Protein AF-A0A392NS47-F1 (afdb_monomer_lite)

Sequence (54 aa):
GYDKEEKAARAYDLAALKYWGTSTTTNFPISNYEKEVEDMKHMTRQEFVAAIRR

Foldseek 3Di:
DVVVVVVVQVVVQLVCCLPVNPVDDGPDDCVVCPVVNVVSVVPDPVNVVVVVVD

InterPro domains:
  IPR001471 AP2/ERF domain [PS51032] (1-29)
  IPR001471 AP2/ERF domain [SM00380] (1-35)
  IPR016177 DNA-binding domain superfamily [SSF54171] (2-31)
  IPR036955 AP2/ERF domain superfamily [G3DSA:3.30.730.10] (1-32)

Structure (mmCIF, N/CA/C/O backbone):
data_AF-A0A392NS47-F1
#
_entry.id   AF-A0A392NS47-F1
#
loop_
_atom_site.group_PDB
_atom_site.id
_atom_site.type_symbol
_atom_site.label_atom_id
_atom_site.label_alt_id
_atom_site.label_comp_id
_atom_site.label_asym_id
_atom_site.label_entity_id
_atom_site.label_seq_id
_atom_site.pdbx_PDB_ins_code
_atom_site.Cartn_x
_atom_site.Cartn_y
_atom_site.Cartn_z
_atom_site.occupancy
_atom_site.B_iso_or_equiv
_atom_site.auth_seq_id
_atom_site.auth_comp_id
_atom_site.auth_asym_id
_atom_site.auth_atom_id
_atom_site.pdbx_PDB_model_num
ATOM 1 N N . GLY A 1 1 ? 10.193 -2.717 -20.075 1.00 60.03 1 GLY A N 1
ATOM 2 C CA . GLY A 1 1 ? 11.126 -3.270 -19.074 1.00 60.03 1 GLY A CA 1
ATOM 3 C C . GLY A 1 1 ? 10.306 -3.587 -17.853 1.00 60.03 1 GLY A C 1
ATOM 4 O O . GLY A 1 1 ? 9.772 -2.651 -17.267 1.00 60.03 1 GLY A O 1
ATOM 5 N N . TYR A 1 2 ? 10.139 -4.874 -17.558 1.00 59.41 2 TYR A N 1
ATOM 6 C CA . TYR A 1 2 ? 9.078 -5.401 -16.692 1.00 59.41 2 TYR A CA 1
ATOM 7 C C . TYR A 1 2 ? 9.048 -4.791 -15.277 1.00 59.41 2 TYR A C 1
ATOM 9 O O . TYR A 1 2 ? 7.967 -4.571 -14.741 1.00 59.41 2 TYR A O 1
ATOM 17 N N . ASP A 1 3 ? 10.190 -4.358 -14.736 1.00 73.75 3 ASP A N 1
ATOM 18 C CA . ASP A 1 3 ? 10.273 -3.695 -13.423 1.00 73.75 3 ASP A CA 1
ATOM 19 C C . ASP A 1 3 ? 9.444 -2.405 -13.305 1.00 73.75 3 ASP A C 1
ATOM 21 O O . ASP A 1 3 ? 8.992 -2.051 -12.213 1.00 73.75 3 ASP A O 1
ATOM 25 N N . LYS A 1 4 ? 9.261 -1.659 -14.406 1.00 86.00 4 LYS A N 1
ATOM 26 C CA . LYS A 1 4 ? 8.454 -0.424 -14.400 1.00 86.00 4 LYS A CA 1
ATOM 27 C C . LYS A 1 4 ? 6.960 -0.727 -14.388 1.00 86.00 4 LYS A C 1
ATOM 29 O O . LYS A 1 4 ? 6.218 -0.081 -13.655 1.00 86.00 4 LYS A O 1
ATOM 34 N N . GLU A 1 5 ? 6.541 -1.692 -15.195 1.00 89.38 5 GLU A N 1
ATOM 35 C CA . GLU A 1 5 ? 5.138 -2.088 -15.336 1.00 89.38 5 GLU A CA 1
ATOM 36 C C . GLU A 1 5 ? 4.645 -2.775 -14.063 1.00 89.38 5 GLU A C 1
ATOM 38 O O . GLU A 1 5 ? 3.590 -2.427 -13.542 1.00 89.38 5 GLU A O 1
ATOM 43 N N . GLU A 1 6 ? 5.459 -3.659 -13.487 1.00 89.88 6 GLU A N 1
ATOM 44 C CA . GLU A 1 6 ? 5.124 -4.362 -12.252 1.00 89.88 6 GLU A CA 1
ATOM 45 C C . GLU A 1 6 ? 5.000 -3.397 -11.060 1.00 89.88 6 GLU A C 1
ATOM 47 O O . GLU A 1 6 ? 4.065 -3.489 -10.265 1.00 89.88 6 GLU A O 1
ATOM 52 N N . LYS A 1 7 ? 5.902 -2.408 -10.948 1.00 89.88 7 LYS A N 1
ATOM 53 C CA . LYS A 1 7 ? 5.794 -1.351 -9.926 1.00 89.88 7 LYS A CA 1
ATOM 54 C C . LYS A 1 7 ? 4.538 -0.499 -10.107 1.00 89.88 7 LYS A C 1
ATOM 56 O O . LYS A 1 7 ? 3.894 -0.174 -9.112 1.00 89.88 7 LYS A O 1
ATOM 61 N N . ALA A 1 8 ? 4.184 -0.155 -11.344 1.00 91.00 8 ALA A N 1
ATOM 62 C CA . ALA A 1 8 ? 2.979 0.618 -11.630 1.00 91.00 8 ALA A CA 1
ATOM 63 C C . ALA A 1 8 ? 1.703 -0.167 -11.280 1.00 91.00 8 ALA A C 1
ATOM 65 O O . ALA A 1 8 ? 0.822 0.371 -10.611 1.00 91.00 8 ALA A O 1
ATOM 66 N N . ALA A 1 9 ? 1.638 -1.447 -11.657 1.00 93.06 9 ALA A N 1
ATOM 67 C CA . ALA A 1 9 ? 0.515 -2.325 -11.339 1.00 93.06 9 ALA A CA 1
ATOM 68 C C . ALA A 1 9 ? 0.349 -2.513 -9.821 1.00 93.06 9 ALA A C 1
ATOM 70 O O . ALA A 1 9 ? -0.757 -2.371 -9.303 1.00 93.06 9 ALA A O 1
ATOM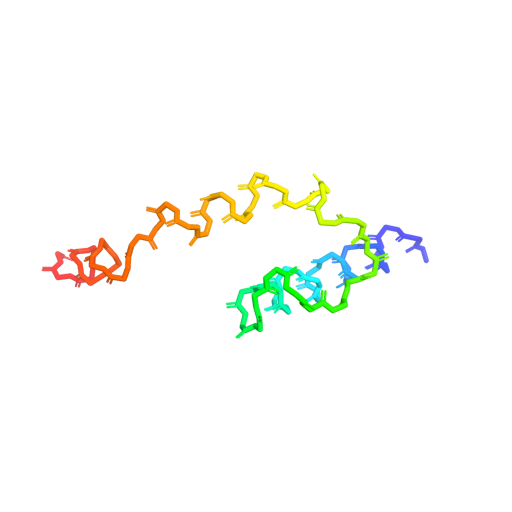 71 N N . ARG A 1 10 ? 1.451 -2.706 -9.077 1.00 91.44 10 ARG A N 1
ATOM 72 C CA . ARG A 1 10 ? 1.406 -2.764 -7.605 1.00 91.44 10 ARG A CA 1
ATOM 73 C C . ARG A 1 10 ? 0.905 -1.466 -6.967 1.00 91.44 10 ARG A C 1
ATOM 75 O O . ARG A 1 10 ? 0.127 -1.520 -6.021 1.00 91.44 10 ARG A O 1
ATOM 82 N N . ALA A 1 11 ? 1.331 -0.307 -7.471 1.00 92.06 11 ALA A N 1
ATOM 83 C CA . ALA A 1 11 ? 0.865 0.982 -6.957 1.00 92.06 11 ALA A CA 1
ATOM 84 C C . ALA A 1 11 ? -0.643 1.182 -7.187 1.00 92.06 11 ALA A C 1
ATOM 86 O O . ALA A 1 11 ? -1.336 1.695 -6.308 1.00 92.06 11 ALA A O 1
ATOM 87 N N . TYR A 1 12 ? -1.151 0.744 -8.343 1.00 92.81 12 TYR A N 1
ATOM 88 C CA . TYR A 1 12 ? -2.580 0.772 -8.645 1.00 92.81 12 TYR A CA 1
ATOM 89 C C . TYR A 1 12 ? -3.379 -0.139 -7.706 1.00 92.81 12 TYR A C 1
ATOM 91 O O . TYR A 1 12 ? -4.359 0.311 -7.116 1.00 92.81 12 TYR A O 1
ATOM 99 N N . ASP A 1 13 ? -2.929 -1.380 -7.511 1.00 94.19 13 ASP A N 1
ATOM 100 C CA . ASP A 1 13 ? -3.591 -2.348 -6.631 1.00 94.19 13 ASP A CA 1
ATOM 101 C C . ASP A 1 13 ? -3.672 -1.848 -5.185 1.00 94.19 13 ASP A C 1
ATOM 103 O O . ASP A 1 13 ? -4.733 -1.910 -4.566 1.00 94.19 13 ASP A O 1
ATOM 107 N N . LEU A 1 14 ? -2.588 -1.271 -4.655 1.00 90.88 14 LEU A N 1
ATOM 108 C CA . LEU A 1 14 ? -2.573 -0.691 -3.309 1.00 90.88 14 LEU A CA 1
ATOM 109 C C . LEU A 1 14 ? -3.539 0.494 -3.173 1.00 90.88 14 LEU A C 1
ATOM 111 O O . LEU A 1 14 ? -4.233 0.609 -2.161 1.00 90.88 14 LEU A O 1
ATOM 115 N N . ALA A 1 15 ? -3.622 1.360 -4.189 1.00 89.81 15 ALA A N 1
ATOM 116 C CA . ALA A 1 15 ? -4.601 2.443 -4.206 1.00 89.81 15 ALA A CA 1
ATOM 117 C C . ALA A 1 15 ? -6.031 1.881 -4.224 1.00 89.81 15 ALA A C 1
ATOM 119 O O . ALA A 1 15 ? -6.857 2.273 -3.400 1.00 89.81 15 ALA A O 1
ATOM 120 N N . ALA A 1 16 ? -6.308 0.913 -5.098 1.00 90.62 16 ALA A N 1
ATOM 121 C CA . ALA A 1 16 ? -7.606 0.260 -5.188 1.00 90.62 16 ALA A CA 1
ATOM 122 C C . ALA A 1 16 ? -8.018 -0.371 -3.847 1.00 90.62 16 ALA A C 1
ATOM 124 O O . ALA A 1 16 ? -9.129 -0.141 -3.368 1.00 90.62 16 ALA A O 1
ATOM 125 N N . LEU A 1 17 ? -7.105 -1.096 -3.194 1.00 88.94 17 LEU A N 1
ATOM 126 C CA . LEU A 1 17 ? -7.335 -1.714 -1.887 1.00 88.94 17 LEU A CA 1
ATOM 127 C C . LEU A 1 17 ? -7.597 -0.670 -0.793 1.00 88.94 17 LEU A C 1
ATOM 129 O O . LEU A 1 17 ? -8.456 -0.886 0.063 1.00 88.94 17 LEU A O 1
ATOM 133 N N . LYS A 1 18 ? -6.915 0.482 -0.829 1.00 84.62 18 LYS A N 1
ATOM 134 C CA . LYS A 1 18 ? -7.130 1.570 0.137 1.00 84.62 18 LYS A CA 1
ATOM 135 C C . LYS A 1 18 ? -8.488 2.259 -0.032 1.00 84.62 18 LYS A C 1
ATOM 137 O O . LYS A 1 18 ? -9.101 2.612 0.976 1.00 84.62 18 LYS A O 1
ATOM 142 N N . TYR A 1 19 ? -8.938 2.479 -1.270 1.00 84.75 19 TYR A N 1
ATOM 143 C CA . TYR A 1 19 ? -10.162 3.240 -1.567 1.00 84.75 19 TYR A CA 1
ATOM 144 C C . TYR A 1 19 ? -11.428 2.378 -1.624 1.00 84.75 19 TYR A C 1
ATOM 146 O O . TYR A 1 19 ? -12.479 2.820 -1.160 1.00 84.75 19 TYR A O 1
ATOM 154 N N . TRP A 1 20 ? -11.338 1.165 -2.172 1.00 86.62 20 TRP A N 1
ATOM 155 C CA . TRP A 1 20 ? -12.482 0.271 -2.396 1.00 86.62 20 TRP A CA 1
ATOM 156 C C . TRP A 1 20 ? -12.470 -0.981 -1.510 1.00 86.62 20 TRP A C 1
ATOM 158 O O . TRP A 1 20 ? -13.457 -1.714 -1.475 1.00 86.62 20 TRP A O 1
ATOM 168 N N . GLY A 1 21 ? -11.398 -1.206 -0.744 1.00 83.88 21 GLY A N 1
ATOM 169 C CA . GLY A 1 21 ? -11.281 -2.324 0.190 1.00 83.88 21 GLY A CA 1
ATOM 170 C C . GLY A 1 21 ? -10.842 -3.635 -0.465 1.00 83.88 21 GLY A C 1
ATOM 171 O O . GLY A 1 21 ? -10.593 -3.718 -1.666 1.00 83.88 21 GLY A O 1
ATOM 172 N N . THR A 1 22 ? -10.764 -4.697 0.339 1.00 82.94 22 THR A N 1
ATOM 173 C CA . THR A 1 22 ? -10.251 -6.021 -0.066 1.00 82.94 22 THR A CA 1
ATOM 174 C C . THR A 1 22 ? -11.160 -6.792 -1.028 1.00 82.94 22 THR A C 1
ATOM 176 O O . THR A 1 22 ? -10.837 -7.911 -1.398 1.00 82.94 22 THR A O 1
ATOM 179 N N . SER A 1 23 ? -12.310 -6.242 -1.420 1.00 85.25 23 SER A N 1
ATOM 180 C CA . SER A 1 23 ? -13.181 -6.827 -2.449 1.00 85.25 23 SER A CA 1
ATOM 181 C C . SER A 1 23 ? -12.891 -6.295 -3.854 1.00 85.25 23 SER A C 1
ATOM 183 O O . SER A 1 23 ? -13.541 -6.720 -4.807 1.00 85.25 23 SER A O 1
ATOM 185 N N . THR A 1 24 ? -11.968 -5.339 -3.995 1.00 88.25 24 THR A N 1
ATOM 186 C CA . THR A 1 24 ? -11.595 -4.796 -5.303 1.00 88.25 24 THR A CA 1
ATOM 187 C C . THR A 1 24 ? -10.806 -5.813 -6.121 1.00 88.25 24 THR A C 1
ATOM 189 O O . THR A 1 24 ? -10.037 -6.608 -5.584 1.00 88.25 24 THR A O 1
ATOM 192 N N . THR A 1 25 ? -10.963 -5.760 -7.441 1.00 90.19 25 THR A N 1
ATOM 193 C CA . THR A 1 25 ? -10.121 -6.529 -8.356 1.00 90.19 25 THR A CA 1
ATOM 194 C C . THR A 1 25 ? -8.734 -5.899 -8.417 1.00 90.19 25 THR A C 1
ATOM 196 O O . THR A 1 25 ? -8.605 -4.696 -8.644 1.00 90.19 25 THR A O 1
ATOM 199 N N . THR A 1 26 ? -7.711 -6.720 -8.214 1.00 92.69 26 THR A N 1
ATOM 200 C CA . THR A 1 26 ? -6.295 -6.351 -8.271 1.00 92.69 26 THR A CA 1
ATOM 201 C C . THR A 1 26 ? -5.593 -7.150 -9.368 1.00 92.69 26 THR A C 1
ATOM 203 O O . THR A 1 26 ? -6.045 -8.227 -9.760 1.00 92.69 26 THR A O 1
ATOM 206 N N . ASN A 1 27 ? -4.491 -6.616 -9.884 1.00 91.75 27 ASN A N 1
ATOM 207 C CA . ASN A 1 27 ? -3.629 -7.287 -10.856 1.00 91.75 27 ASN A CA 1
ATOM 208 C C . ASN A 1 27 ? -2.883 -8.476 -10.227 1.00 91.75 27 ASN A C 1
ATOM 210 O O . ASN A 1 27 ? -2.575 -9.443 -10.924 1.00 91.75 27 ASN A O 1
ATOM 214 N N . PHE A 1 28 ? -2.620 -8.426 -8.918 1.00 91.94 28 PHE A N 1
ATOM 215 C CA . PHE A 1 28 ? -1.985 -9.504 -8.157 1.00 91.94 28 PHE A CA 1
ATOM 216 C C . PHE A 1 28 ? -2.872 -10.013 -7.012 1.00 91.94 28 PHE A C 1
ATOM 218 O O . PHE A 1 28 ? -3.747 -9.283 -6.541 1.00 91.94 28 PHE A O 1
ATOM 225 N N . PRO A 1 29 ? -2.656 -11.250 -6.523 1.00 90.62 29 PRO A N 1
ATOM 226 C CA . PRO A 1 29 ? -3.382 -11.777 -5.372 1.00 90.62 29 PRO A CA 1
ATOM 227 C C . PRO A 1 29 ? -3.255 -10.874 -4.142 1.00 90.62 29 PRO A C 1
ATOM 229 O O . PRO A 1 29 ? -2.171 -10.383 -3.837 1.00 90.62 29 PRO A O 1
ATOM 232 N N . ILE A 1 30 ? -4.346 -10.715 -3.389 1.00 85.56 30 ILE A N 1
ATOM 233 C CA . ILE A 1 30 ? -4.372 -9.903 -2.158 1.00 85.56 30 ILE A CA 1
ATOM 234 C C . ILE A 1 30 ? -3.366 -10.405 -1.115 1.00 85.56 30 ILE A C 1
ATOM 236 O O . ILE A 1 30 ? -2.841 -9.598 -0.354 1.00 85.56 30 ILE A O 1
ATOM 240 N N . SER A 1 31 ? -3.029 -11.700 -1.130 1.00 87.94 31 SER A N 1
ATOM 241 C CA . SER A 1 31 ? -1.968 -12.281 -0.296 1.00 87.94 31 SER A CA 1
ATOM 242 C C . SER A 1 31 ? -0.619 -11.573 -0.462 1.00 87.94 31 SER A C 1
ATOM 244 O O . SER A 1 31 ? 0.162 -11.502 0.479 1.00 87.94 31 SER A O 1
ATOM 246 N N . ASN A 1 32 ? -0.346 -10.993 -1.638 1.00 89.19 32 ASN A N 1
ATOM 247 C CA . ASN A 1 32 ? 0.878 -10.227 -1.889 1.00 89.19 32 ASN A CA 1
ATOM 248 C C . ASN A 1 32 ? 0.880 -8.853 -1.208 1.00 89.19 32 ASN A C 1
ATOM 250 O O . ASN A 1 32 ? 1.923 -8.207 -1.181 1.00 89.19 32 ASN A O 1
ATOM 254 N N . TYR A 1 33 ? -0.271 -8.411 -0.702 1.00 89.38 33 TYR A N 1
ATOM 255 C CA . TYR A 1 33 ? -0.473 -7.116 -0.061 1.00 89.38 33 TYR A CA 1
ATOM 256 C C . TYR A 1 33 ? -0.931 -7.251 1.390 1.00 89.38 33 TYR A C 1
ATOM 258 O O . TYR A 1 33 ? -1.363 -6.265 1.976 1.00 89.38 33 TYR A O 1
ATOM 266 N N . GLU A 1 34 ? -0.906 -8.454 1.975 1.00 85.94 34 GLU A N 1
ATOM 267 C CA . GLU A 1 34 ? -1.394 -8.687 3.340 1.00 85.94 34 GLU A CA 1
ATOM 268 C C . GLU A 1 34 ? -0.724 -7.757 4.346 1.00 85.94 34 GLU A C 1
ATOM 270 O O . GLU A 1 34 ? -1.419 -7.138 5.149 1.00 85.94 34 GLU A O 1
ATOM 275 N N . LYS A 1 35 ? 0.595 -7.579 4.229 1.00 85.12 35 LYS A N 1
ATOM 276 C CA . LYS A 1 35 ? 1.369 -6.684 5.086 1.00 85.12 35 LYS A CA 1
ATOM 277 C C . LYS A 1 35 ? 0.956 -5.225 4.902 1.00 85.12 35 LYS A C 1
ATOM 279 O O . LYS A 1 35 ? 0.696 -4.531 5.874 1.00 85.12 35 LYS A O 1
ATOM 284 N N . GLU A 1 36 ? 0.851 -4.751 3.666 1.00 85.19 36 GLU A N 1
ATOM 285 C CA . GLU A 1 36 ? 0.470 -3.373 3.369 1.00 85.19 36 GLU A CA 1
ATOM 286 C C . GLU A 1 36 ? -0.981 -3.093 3.777 1.00 85.19 36 GLU A C 1
ATOM 288 O O . GLU A 1 36 ? -1.284 -2.026 4.305 1.00 85.19 36 GLU A O 1
ATOM 293 N N . VAL A 1 37 ? -1.892 -4.044 3.564 1.00 83.00 37 VAL A N 1
ATOM 294 C CA . VAL A 1 37 ? -3.294 -3.965 3.998 1.00 83.00 37 VAL A CA 1
ATOM 295 C C . VAL A 1 37 ? -3.385 -3.973 5.523 1.00 83.00 37 VAL A C 1
ATOM 297 O O . VAL A 1 37 ? -4.206 -3.249 6.089 1.00 83.00 37 VAL A O 1
ATOM 300 N N . GLU A 1 38 ? -2.556 -4.766 6.194 1.00 82.12 38 GLU A N 1
ATOM 301 C CA . GLU A 1 38 ? -2.440 -4.802 7.647 1.00 82.12 38 GLU A CA 1
ATOM 302 C C . GLU A 1 38 ? -1.894 -3.476 8.196 1.00 82.12 38 GLU A C 1
ATOM 304 O O . GLU A 1 38 ? -2.531 -2.881 9.065 1.00 82.12 38 GLU A O 1
ATOM 309 N N . ASP A 1 39 ? -0.808 -2.942 7.639 1.00 78.88 39 ASP A N 1
ATOM 310 C CA . ASP A 1 39 ? -0.256 -1.624 7.984 1.00 78.88 39 ASP A CA 1
ATOM 311 C C . ASP A 1 39 ? -1.304 -0.512 7.770 1.00 78.88 39 ASP A C 1
ATOM 313 O O . ASP A 1 39 ? -1.504 0.369 8.612 1.00 78.88 39 ASP A O 1
ATOM 317 N N . MET A 1 40 ? -2.059 -0.584 6.666 1.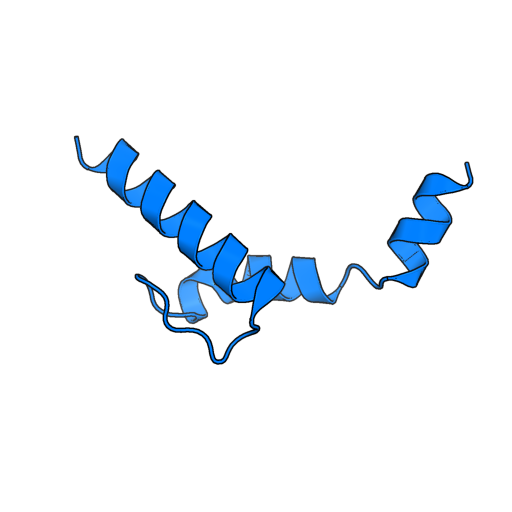00 74.50 40 MET A N 1
ATOM 318 C CA . MET A 1 40 ? -3.151 0.347 6.361 1.00 74.50 40 MET A CA 1
ATOM 319 C C . MET A 1 40 ? -4.352 0.228 7.308 1.00 74.50 40 MET A C 1
ATOM 321 O O . MET A 1 40 ? -5.093 1.209 7.436 1.00 74.50 40 MET A O 1
ATOM 325 N N . LYS A 1 41 ? -4.573 -0.944 7.920 1.00 69.50 41 LYS A N 1
ATOM 326 C CA . LYS A 1 41 ? -5.608 -1.188 8.940 1.00 69.50 41 LYS A CA 1
ATOM 327 C C . LYS A 1 41 ? -5.164 -0.733 10.327 1.00 69.50 41 LYS A C 1
ATOM 329 O O . LYS A 1 41 ? -6.006 -0.255 11.085 1.00 69.50 41 L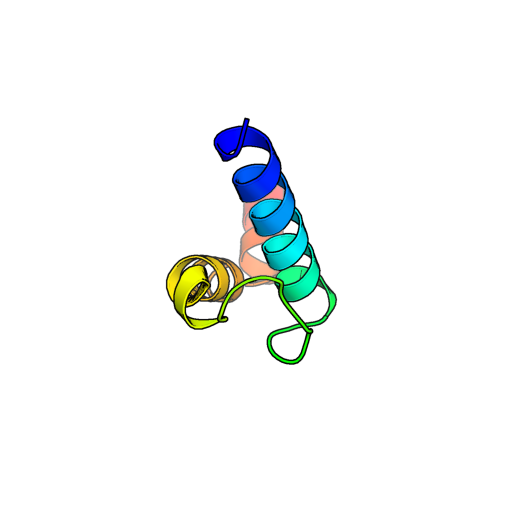YS A O 1
ATOM 334 N N . HIS A 1 42 ? -3.877 -0.866 10.643 1.00 63.34 42 HIS A N 1
ATOM 335 C CA . HIS A 1 42 ? -3.317 -0.477 11.935 1.00 63.34 42 HIS A CA 1
ATOM 336 C C . HIS A 1 42 ? -3.201 1.038 12.110 1.00 63.34 42 HIS A C 1
ATOM 338 O O . HIS A 1 42 ? -3.217 1.502 13.241 1.00 63.34 42 HIS A O 1
ATOM 344 N N . MET A 1 43 ? -3.181 1.829 11.032 1.00 54.22 43 MET A N 1
ATOM 345 C CA . MET A 1 43 ? -3.390 3.275 11.140 1.00 54.22 43 MET A CA 1
ATOM 346 C C . MET A 1 43 ? -4.877 3.585 11.307 1.00 54.22 43 MET A C 1
ATOM 348 O O . MET A 1 43 ? -5.629 3.736 10.336 1.00 54.22 43 MET A O 1
ATOM 352 N N . THR A 1 44 ? -5.314 3.729 12.555 1.00 61.22 44 THR A N 1
ATOM 353 C CA . THR A 1 44 ? -6.667 4.210 12.827 1.00 61.22 44 THR A CA 1
ATOM 354 C C . THR A 1 44 ? -6.807 5.666 12.369 1.00 61.22 44 THR A C 1
ATOM 356 O O . THR A 1 44 ? -5.881 6.476 12.461 1.00 61.22 44 THR A O 1
ATOM 359 N N . ARG A 1 45 ? -8.004 6.055 11.900 1.00 58.75 45 ARG A N 1
ATOM 360 C CA . ARG A 1 45 ? -8.305 7.461 11.544 1.00 58.75 45 ARG A CA 1
ATOM 361 C C . ARG A 1 45 ? -7.974 8.427 12.698 1.00 58.75 45 ARG A C 1
ATOM 363 O O . ARG A 1 45 ? -7.679 9.593 12.458 1.00 58.75 45 ARG A O 1
ATOM 370 N N . GLN A 1 46 ? -8.023 7.932 13.935 1.00 57.84 46 GLN A N 1
ATOM 371 C CA . GLN A 1 46 ? -7.730 8.671 15.160 1.00 57.84 46 GLN A CA 1
ATOM 372 C C . GLN A 1 46 ? -6.227 8.900 15.379 1.00 57.84 46 GLN A C 1
ATOM 374 O O . GLN A 1 46 ? -5.854 10.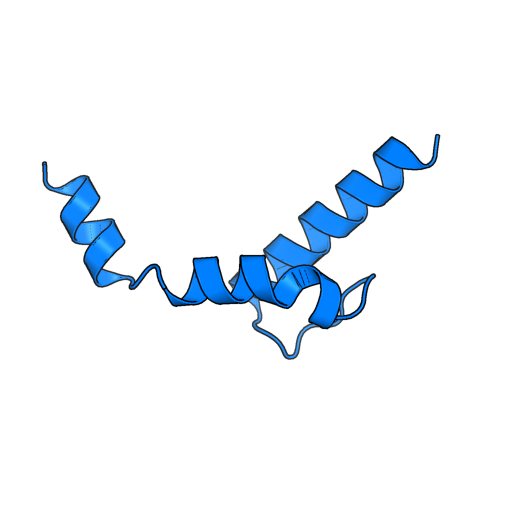011 15.750 1.00 57.84 46 GLN A O 1
ATOM 379 N N . GLU A 1 47 ? -5.360 7.925 15.095 1.00 63.69 47 GLU A N 1
ATOM 380 C CA . GLU A 1 47 ? -3.901 8.099 15.210 1.00 63.69 47 GLU A CA 1
ATOM 381 C C . GLU A 1 47 ? -3.349 9.088 14.181 1.00 63.69 47 GLU A C 1
ATOM 383 O O . GLU A 1 47 ? -2.480 9.895 14.505 1.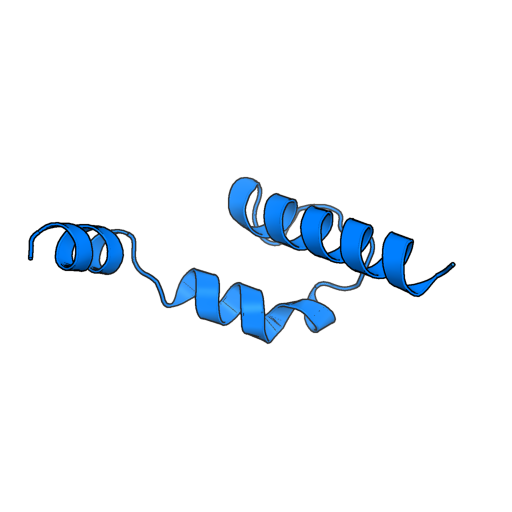00 63.69 47 GLU A O 1
ATOM 388 N N . PHE A 1 48 ? -3.918 9.115 12.972 1.00 56.56 48 PHE A N 1
ATOM 389 C CA . PHE A 1 48 ? -3.558 10.108 11.956 1.00 56.56 48 PHE A CA 1
ATOM 390 C C . PHE A 1 48 ? -3.922 11.541 12.390 1.00 56.56 48 PHE A C 1
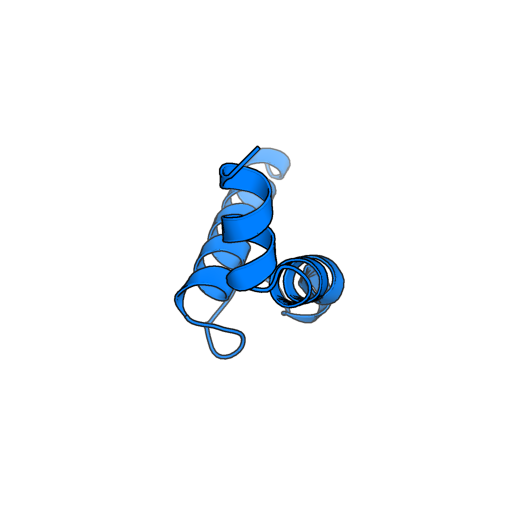ATOM 392 O O . PHE A 1 48 ? -3.127 12.464 12.228 1.00 56.56 48 PHE A O 1
ATOM 399 N N . VAL A 1 49 ? -5.092 11.737 13.014 1.00 63.91 49 VAL A N 1
ATOM 400 C CA . VAL A 1 49 ? -5.496 13.043 13.575 1.00 63.91 49 VAL A CA 1
ATOM 401 C C . VAL A 1 49 ? -4.633 13.431 14.781 1.00 63.91 49 VAL A C 1
ATOM 403 O O . VAL A 1 49 ? -4.300 14.606 14.941 1.00 63.91 49 VAL A O 1
ATOM 406 N N . ALA A 1 50 ? -4.252 12.465 15.622 1.00 62.78 50 ALA A N 1
ATOM 407 C CA . ALA A 1 50 ? -3.383 12.705 16.771 1.00 62.78 50 ALA A CA 1
ATOM 408 C C . ALA A 1 50 ? -1.961 13.116 16.351 1.00 62.78 50 ALA A C 1
ATOM 410 O O . ALA A 1 50 ? -1.380 13.996 16.983 1.00 62.78 50 ALA A O 1
ATOM 411 N N . ALA A 1 51 ? -1.432 12.543 15.265 1.00 58.62 51 ALA A N 1
ATOM 412 C CA . ALA A 1 51 ? -0.133 12.916 14.705 1.00 58.62 51 ALA A CA 1
ATOM 413 C C . ALA A 1 51 ? -0.121 14.326 14.082 1.00 58.62 51 ALA A C 1
ATOM 415 O O . ALA A 1 51 ? 0.899 15.001 14.140 1.00 58.62 51 ALA A O 1
ATOM 416 N N . ILE A 1 52 ? -1.249 14.799 13.535 1.00 66.69 52 ILE A N 1
ATOM 417 C CA . ILE A 1 52 ? -1.372 16.143 12.932 1.00 66.69 52 ILE A CA 1
ATOM 418 C C . ILE A 1 52 ? -1.481 17.262 13.986 1.00 66.69 52 ILE A C 1
ATOM 420 O O . ILE A 1 52 ? -1.216 18.423 13.690 1.00 66.69 52 ILE A O 1
ATOM 424 N N . ARG A 1 53 ? -1.878 16.947 15.223 1.00 64.31 53 ARG A N 1
ATOM 425 C CA . ARG A 1 53 ? -2.078 17.940 16.297 1.00 64.31 53 ARG A CA 1
ATOM 426 C C . ARG A 1 53 ? -0.811 18.311 17.084 1.00 64.31 53 ARG A C 1
ATOM 428 O O . ARG A 1 53 ? -0.943 18.992 18.100 1.00 64.31 53 ARG A O 1
ATOM 435 N N . ARG A 1 54 ? 0.377 17.869 16.666 1.00 51.44 54 ARG A N 1
ATOM 436 C CA . ARG A 1 54 ? 1.646 18.134 17.361 1.00 51.44 54 ARG A CA 1
ATOM 437 C C . ARG A 1 54 ? 2.608 18.966 16.533 1.00 51.44 54 ARG A C 1
ATOM 439 O O . ARG A 1 54 ? 2.659 18.744 15.307 1.00 51.44 54 ARG A O 1
#

pLDDT: mean 79.56, std 13.05, range [51.44, 94.19]

Secondary structure (DSSP, 8-state):
-HHHHHHHHHHHHHHHHHHH-TTS--SS-GGGGHHHHHHHHHS-HHHHHHHHT-

Radius of gyration: 13.57 Å; chains: 1; bounding box: 24×30×36 Å

Organism: NCBI:txid97028